Protein AF-A0A842UG48-F1 (afdb_monomer_lite)

pLDDT: mean 73.62, std 12.61, range [44.59, 91.69]

Radius of gyration: 14.49 Å; chains: 1; bounding box: 36×24×39 Å

Foldseek 3Di:
DKKWKAQLQPRHTDGIRDQKDKLPWAFAQGKGLRKIKMAAADDPDDWQFKWKWKAWDFQWFFKWKAKDKDLDRDNCCNPDPPPVVPGPTDGGDDHGGDIDIDGCVPVHNIMMIIMMHRYNPTDTPDRITMIMIGIDID

Secondary structure (DSSP, 8-state):
-EEEEE-TTT--EEESS-SEEEEEEEETTSB-SS-EEEEEE-SS-----EEEEEEESS---S-EEEEEEESS--SGGGTT--GGGS--------TTT--EEE--TT-TT-EEEEEEE--TT--SS-SEEEEEEEEEE-

Structure (mmCIF, N/CA/C/O backbone):
data_AF-A0A842UG48-F1
#
_entry.id   AF-A0A842UG48-F1
#
loop_
_atom_site.group_PDB
_atom_site.id
_atom_site.type_symbol
_atom_site.label_atom_id
_atom_site.label_alt_id
_atom_site.label_comp_id
_atom_site.label_asym_id
_atom_site.label_entity_id
_atom_site.label_seq_id
_atom_site.pdbx_PDB_ins_code
_atom_site.Cartn_x
_atom_site.Cartn_y
_atom_site.Cartn_z
_atom_site.occupancy
_atom_site.B_iso_or_equiv
_atom_site.auth_seq_id
_atom_site.auth_comp_id
_atom_site.auth_asym_id
_atom_site.auth_atom_id
_atom_site.pdbx_PDB_model_num
ATOM 1 N N . MET A 1 1 ? -2.767 -1.630 17.656 1.00 81.94 1 MET A N 1
ATOM 2 C CA . MET A 1 1 ? -3.524 -1.379 16.410 1.00 81.94 1 MET A CA 1
ATOM 3 C C . MET A 1 1 ? -3.467 -2.648 15.597 1.00 81.94 1 MET A C 1
ATOM 5 O O . MET A 1 1 ? -2.469 -3.347 15.687 1.00 81.94 1 MET A O 1
ATOM 9 N N . LYS A 1 2 ? -4.505 -2.936 14.811 1.00 87.81 2 LYS A N 1
ATOM 10 C CA . LYS A 1 2 ? -4.472 -4.012 13.816 1.00 87.81 2 LYS A CA 1
ATOM 11 C C . LYS A 1 2 ? -4.622 -3.442 12.425 1.00 87.81 2 LYS A C 1
ATOM 13 O O . LYS A 1 2 ? -5.417 -2.528 12.215 1.00 87.81 2 LYS A O 1
ATOM 18 N N . ILE A 1 3 ? -3.887 -3.999 11.475 1.00 89.00 3 ILE A N 1
ATOM 19 C CA . ILE A 1 3 ? -3.974 -3.604 10.071 1.00 89.00 3 ILE A CA 1
ATOM 20 C C . ILE A 1 3 ? -4.487 -4.804 9.287 1.00 89.00 3 ILE A C 1
ATOM 22 O O . ILE A 1 3 ? -3.848 -5.850 9.249 1.00 89.00 3 ILE A O 1
ATOM 26 N N . GLY A 1 4 ? -5.658 -4.670 8.668 1.00 91.69 4 GLY A N 1
ATOM 27 C CA . GLY A 1 4 ? -6.165 -5.683 7.742 1.00 91.69 4 GLY A CA 1
ATOM 28 C C . GLY A 1 4 ? -5.712 -5.392 6.315 1.00 91.69 4 GLY A C 1
ATOM 29 O O . GLY A 1 4 ? -5.679 -4.229 5.919 1.00 91.69 4 GLY A O 1
ATOM 30 N N . ALA A 1 5 ? -5.426 -6.433 5.532 1.00 90.12 5 ALA A N 1
ATOM 31 C CA . ALA A 1 5 ? -5.275 -6.325 4.081 1.00 90.12 5 ALA A CA 1
ATOM 32 C C . ALA A 1 5 ? -6.559 -6.747 3.374 1.00 90.12 5 ALA A C 1
ATOM 34 O O . ALA A 1 5 ? -7.190 -7.746 3.730 1.00 90.12 5 ALA A O 1
ATOM 35 N N . TYR A 1 6 ? -6.904 -6.009 2.329 1.00 89.50 6 TYR A N 1
ATOM 36 C CA . TYR A 1 6 ? -8.129 -6.159 1.568 1.00 89.50 6 TYR A CA 1
ATOM 37 C C . TYR A 1 6 ? -7.812 -6.213 0.082 1.00 89.50 6 TYR A C 1
ATOM 39 O O . TYR A 1 6 ? -6.861 -5.608 -0.411 1.00 89.50 6 TYR A O 1
ATOM 47 N N . SER A 1 7 ? -8.644 -6.948 -0.640 1.00 85.56 7 SER A N 1
ATOM 48 C CA . SER A 1 7 ? -8.637 -6.947 -2.089 1.00 85.56 7 SER A CA 1
ATOM 49 C C . SER A 1 7 ? -9.050 -5.558 -2.578 1.00 85.56 7 SER A C 1
ATOM 51 O O . SER A 1 7 ? -10.173 -5.132 -2.317 1.00 85.56 7 SER A O 1
ATOM 53 N N . PRO A 1 8 ? -8.201 -4.854 -3.327 1.00 80.94 8 PRO A N 1
ATOM 54 C CA . PRO A 1 8 ? -8.511 -3.521 -3.843 1.00 80.94 8 PRO A CA 1
ATOM 55 C C . PRO A 1 8 ? -9.524 -3.555 -4.996 1.00 80.94 8 PRO A C 1
ATOM 57 O O . PRO A 1 8 ? -9.997 -2.506 -5.410 1.00 80.94 8 PRO A O 1
ATOM 60 N N . VAL A 1 9 ? -9.871 -4.744 -5.506 1.00 81.00 9 VAL A N 1
ATOM 61 C CA . VAL A 1 9 ? -10.872 -4.927 -6.569 1.00 81.00 9 VAL A CA 1
ATOM 62 C C . VAL A 1 9 ? -12.282 -5.056 -5.993 1.00 81.00 9 VAL A C 1
ATOM 64 O O . VAL A 1 9 ? -13.240 -4.555 -6.567 1.00 81.00 9 VAL A O 1
ATOM 67 N N . ASN A 1 10 ? -12.437 -5.768 -4.875 1.00 84.81 10 ASN A N 1
ATOM 68 C CA . ASN A 1 10 ? -13.761 -6.148 -4.363 1.00 84.81 10 ASN A CA 1
ATOM 69 C C . ASN A 1 10 ? -13.939 -5.983 -2.848 1.00 84.81 10 ASN A C 1
ATOM 71 O O . ASN A 1 10 ? -15.001 -6.307 -2.331 1.00 84.81 10 ASN A O 1
ATOM 75 N N . GLY A 1 11 ? -12.923 -5.509 -2.130 1.00 87.00 11 GLY A N 1
ATOM 76 C CA . GLY A 1 11 ? -13.005 -5.197 -0.705 1.00 87.00 11 GLY A CA 1
ATOM 77 C C . GLY A 1 11 ? -13.011 -6.420 0.204 1.00 87.00 11 GLY A C 1
ATOM 78 O O . GLY A 1 11 ? -13.168 -6.281 1.413 1.00 87.00 11 GLY A O 1
ATOM 79 N N . ASN A 1 12 ? -12.824 -7.629 -0.332 1.00 90.12 12 ASN A N 1
ATOM 80 C CA . ASN A 1 12 ? -12.752 -8.830 0.492 1.00 90.12 12 ASN A CA 1
ATOM 81 C C . ASN A 1 12 ? -11.494 -8.804 1.365 1.00 90.12 12 ASN A C 1
ATOM 83 O O . ASN A 1 12 ? -10.397 -8.562 0.859 1.00 90.12 12 ASN A O 1
ATOM 87 N N . LYS A 1 13 ? -11.637 -9.108 2.661 1.00 90.62 13 LYS A N 1
ATOM 88 C CA . LYS A 1 13 ? -10.488 -9.248 3.566 1.00 90.62 13 LYS A CA 1
ATOM 89 C C . LYS A 1 13 ? -9.616 -10.421 3.112 1.00 90.62 13 LYS A C 1
ATOM 91 O O . LYS A 1 13 ? -10.111 -11.533 2.945 1.00 90.62 13 LYS A O 1
ATOM 96 N N . LEU A 1 14 ? -8.328 -10.159 2.922 1.00 89.25 14 LEU A N 1
ATOM 97 C CA . LEU 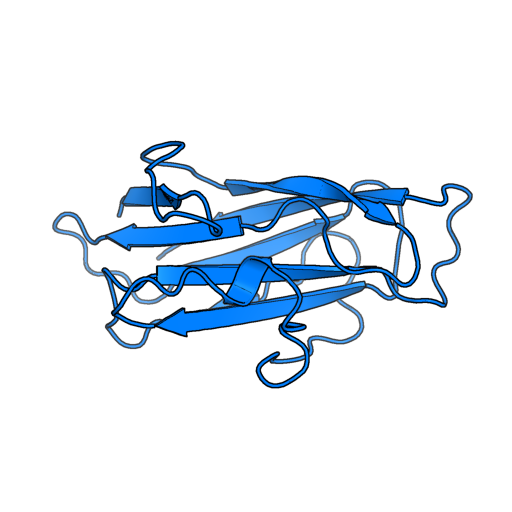A 1 14 ? -7.324 -11.135 2.499 1.00 89.25 14 LEU A CA 1
ATOM 98 C C . LEU A 1 14 ? -6.501 -11.639 3.682 1.00 89.25 14 LEU A C 1
ATOM 100 O O . LEU A 1 14 ? -6.221 -12.830 3.779 1.00 89.25 14 LEU A O 1
ATOM 104 N N . ALA A 1 15 ? -6.130 -10.732 4.583 1.00 90.69 15 ALA A N 1
ATOM 105 C CA . ALA A 1 15 ? -5.375 -11.043 5.786 1.00 90.69 15 ALA A CA 1
ATOM 106 C C . ALA A 1 15 ? -5.754 -10.079 6.911 1.00 90.69 15 ALA A C 1
ATOM 108 O O . ALA A 1 15 ? -6.287 -8.993 6.669 1.00 90.69 15 ALA A O 1
ATOM 109 N N . ASP A 1 16 ? -5.489 -10.502 8.139 1.00 90.50 16 ASP A N 1
ATOM 110 C CA . ASP A 1 16 ? -5.721 -9.723 9.348 1.00 90.50 16 ASP A CA 1
ATOM 111 C C . ASP A 1 16 ? -4.408 -9.555 10.105 1.00 90.50 16 ASP A C 1
ATOM 113 O O . ASP A 1 16 ? -3.532 -10.414 9.991 1.00 90.50 16 ASP A O 1
ATOM 117 N N . ASP A 1 17 ? -4.309 -8.469 10.864 1.00 88.56 17 ASP A N 1
ATOM 118 C CA . ASP A 1 17 ? -3.162 -8.138 11.716 1.00 88.56 17 ASP A CA 1
ATOM 119 C C . ASP A 1 17 ? -1.795 -8.244 11.009 1.00 88.56 17 ASP A C 1
ATOM 121 O O . ASP A 1 17 ? -0.857 -8.901 11.465 1.00 88.56 17 ASP A O 1
ATOM 125 N N . ILE A 1 18 ? -1.698 -7.633 9.825 1.00 88.94 18 ILE A N 1
ATOM 126 C CA . ILE A 1 18 ? -0.473 -7.638 9.028 1.00 88.94 18 ILE A CA 1
ATOM 127 C C . ILE A 1 18 ? 0.506 -6.556 9.499 1.00 88.94 18 ILE A C 1
ATOM 129 O O . ILE A 1 18 ? 0.121 -5.431 9.798 1.00 88.94 18 ILE A O 1
ATOM 133 N N . THR A 1 19 ? 1.799 -6.877 9.484 1.00 86.06 19 THR A N 1
ATOM 134 C CA . THR A 1 19 ? 2.902 -5.943 9.800 1.00 86.06 19 THR A CA 1
ATOM 135 C C . THR A 1 19 ? 3.585 -5.379 8.552 1.00 86.06 19 THR A C 1
ATOM 137 O O . THR A 1 19 ? 4.529 -4.593 8.630 1.00 86.06 19 THR A O 1
ATOM 140 N N . GLY A 1 20 ? 3.116 -5.794 7.378 1.00 85.69 20 GLY A N 1
ATOM 141 C CA . GLY A 1 20 ? 3.616 -5.335 6.100 1.00 85.69 20 GLY A CA 1
ATOM 142 C C . GLY A 1 20 ? 2.906 -6.005 4.934 1.00 85.69 20 GLY A C 1
ATOM 143 O O . GLY A 1 20 ? 2.133 -6.950 5.104 1.00 85.69 20 GLY A O 1
ATOM 144 N N . VAL A 1 21 ? 3.185 -5.524 3.729 1.00 82.56 21 VAL A N 1
ATOM 145 C CA . VAL A 1 21 ? 2.553 -6.013 2.500 1.00 82.56 21 VAL A CA 1
ATOM 146 C C . VAL A 1 21 ? 3.535 -6.012 1.337 1.00 82.56 21 VAL A C 1
ATOM 148 O O . VAL A 1 21 ? 4.404 -5.149 1.236 1.00 82.56 21 VAL A O 1
ATOM 151 N N . ASN A 1 22 ? 3.425 -7.030 0.484 1.00 79.44 22 ASN A N 1
ATOM 152 C CA . ASN A 1 22 ? 4.319 -7.266 -0.641 1.00 79.44 22 ASN A CA 1
ATOM 153 C C . ASN A 1 22 ? 3.594 -6.980 -1.965 1.00 79.44 22 ASN A C 1
ATOM 155 O O . ASN A 1 22 ? 2.530 -7.543 -2.213 1.00 79.44 22 ASN A O 1
ATOM 159 N N . PHE A 1 23 ? 4.200 -6.153 -2.817 1.00 72.94 23 PHE A N 1
ATOM 160 C CA . PHE A 1 23 ? 3.662 -5.742 -4.125 1.00 72.94 23 PHE A CA 1
ATOM 161 C C . PHE A 1 23 ? 4.084 -6.677 -5.258 1.00 72.94 23 PHE A C 1
ATOM 163 O O . PHE A 1 23 ? 3.775 -6.459 -6.427 1.00 72.94 23 PHE A O 1
ATOM 170 N N . GLY A 1 24 ? 4.788 -7.757 -4.923 1.00 75.19 24 GLY A N 1
ATOM 171 C CA . GLY A 1 24 ? 5.354 -8.655 -5.910 1.00 75.19 24 GLY A CA 1
ATOM 172 C C . GLY A 1 24 ? 6.453 -7.956 -6.698 1.00 75.19 24 GLY A C 1
ATOM 173 O O . GLY A 1 24 ? 7.039 -6.973 -6.247 1.00 75.19 24 GLY A O 1
ATOM 174 N N . ASN A 1 25 ? 6.780 -8.518 -7.857 1.00 80.62 25 ASN A N 1
ATOM 175 C CA . ASN A 1 25 ? 7.792 -7.947 -8.732 1.00 80.62 25 ASN A CA 1
ATOM 176 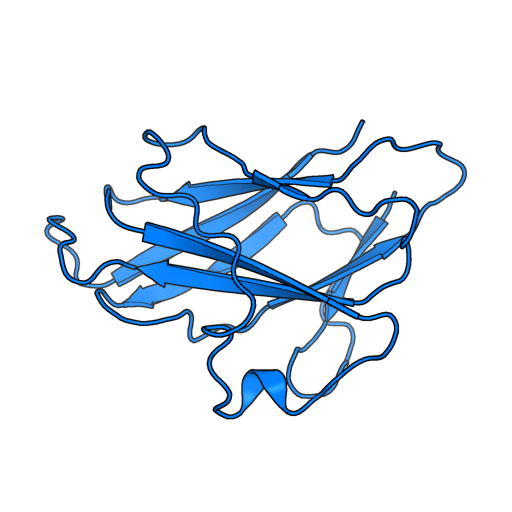C C . ASN A 1 25 ? 7.169 -6.839 -9.583 1.00 80.62 25 ASN A C 1
ATOM 178 O O . ASN A 1 25 ? 6.330 -7.112 -10.441 1.00 80.62 25 ASN A O 1
ATOM 182 N N . VAL A 1 26 ? 7.608 -5.606 -9.371 1.00 80.06 26 VAL A N 1
ATOM 183 C CA . VAL A 1 26 ? 7.162 -4.439 -10.131 1.00 80.06 26 VAL A CA 1
ATOM 184 C C . VAL A 1 26 ? 8.164 -4.171 -11.241 1.00 80.06 26 VAL A C 1
ATOM 186 O O . VAL A 1 26 ? 9.375 -4.197 -11.021 1.00 80.06 26 VAL A O 1
ATOM 189 N N . GLN A 1 27 ? 7.654 -4.003 -12.458 1.00 83.12 27 GLN A N 1
ATOM 190 C CA . GLN A 1 27 ? 8.473 -3.824 -13.653 1.00 83.12 27 GLN A CA 1
ATOM 191 C C . GLN A 1 27 ? 8.966 -2.384 -13.759 1.00 83.12 27 GLN A C 1
ATOM 193 O O . GLN A 1 27 ? 8.233 -1.450 -13.449 1.00 83.12 27 GLN A O 1
ATOM 198 N N . GLN A 1 28 ? 10.185 -2.210 -14.262 1.00 82.88 28 GLN A N 1
ATOM 199 C CA . GLN A 1 28 ? 10.749 -0.894 -14.551 1.00 82.88 28 GLN A CA 1
ATOM 200 C C . GLN A 1 28 ? 9.797 -0.041 -15.409 1.00 82.88 28 GLN A C 1
ATOM 202 O O . GLN A 1 28 ? 9.280 -0.499 -16.432 1.00 82.88 28 GLN A O 1
ATOM 207 N N . GLY A 1 29 ? 9.574 1.208 -14.997 1.00 78.44 29 GLY A N 1
ATOM 208 C CA . GLY A 1 29 ? 8.667 2.146 -15.661 1.00 78.44 29 GLY A CA 1
ATOM 209 C C . GLY A 1 29 ? 7.181 1.796 -15.537 1.00 78.44 29 GLY A C 1
ATOM 210 O O . GLY A 1 29 ? 6.380 2.299 -16.330 1.00 78.44 29 GLY A O 1
ATOM 211 N N . LYS A 1 30 ? 6.801 0.909 -14.609 1.00 80.44 30 LYS A N 1
ATOM 212 C CA . LYS A 1 30 ? 5.418 0.469 -14.384 1.00 80.44 30 LYS A CA 1
ATOM 213 C C . LYS A 1 30 ? 5.033 0.587 -12.912 1.00 80.44 30 LYS A C 1
ATOM 215 O O . LYS A 1 30 ? 5.880 0.517 -12.023 1.00 80.44 30 LYS A O 1
ATOM 220 N N . HIS A 1 31 ? 3.729 0.717 -12.696 1.00 79.12 31 HIS A N 1
ATOM 221 C CA . HIS A 1 31 ? 3.088 0.571 -11.393 1.00 79.12 31 HIS A CA 1
ATOM 222 C C . HIS A 1 31 ? 3.037 -0.892 -10.958 1.00 79.12 31 HIS A C 1
ATOM 224 O O . HIS A 1 31 ? 3.203 -1.810 -11.777 1.00 79.12 31 HIS A O 1
ATOM 230 N N . SER A 1 32 ? 2.765 -1.110 -9.673 1.00 77.62 32 SER A N 1
ATOM 231 C CA . SER A 1 32 ? 2.519 -2.448 -9.163 1.00 77.62 32 SER A CA 1
ATOM 232 C C . SER A 1 32 ? 1.335 -3.098 -9.873 1.00 77.62 32 SER A C 1
ATOM 234 O O . SER A 1 32 ? 0.301 -2.487 -10.127 1.00 77.62 32 SER A O 1
ATOM 236 N N . THR A 1 33 ? 1.481 -4.389 -10.163 1.00 70.88 33 THR A N 1
ATOM 237 C CA . THR A 1 33 ? 0.385 -5.228 -10.675 1.00 70.88 33 THR A CA 1
ATOM 238 C C . THR A 1 33 ? -0.328 -5.992 -9.563 1.00 70.88 33 THR A C 1
ATOM 240 O O . THR A 1 33 ? -1.363 -6.609 -9.812 1.00 70.88 33 THR A O 1
ATOM 243 N N . LEU A 1 34 ? 0.206 -5.942 -8.338 1.00 68.19 34 LEU A N 1
ATOM 244 C CA . LEU A 1 34 ? -0.475 -6.376 -7.127 1.00 68.19 34 LEU A CA 1
ATOM 245 C C . LEU A 1 34 ? -0.983 -5.124 -6.420 1.00 68.19 34 LEU A C 1
ATOM 247 O O . LEU A 1 34 ? -0.224 -4.489 -5.682 1.00 68.19 34 LEU A O 1
ATOM 251 N N . PRO A 1 35 ? -2.228 -4.715 -6.688 1.00 62.19 35 PRO A N 1
ATOM 252 C CA . PRO A 1 35 ? -2.804 -3.593 -5.982 1.00 62.19 35 PRO A CA 1
ATOM 253 C C . PRO A 1 35 ? -2.983 -3.983 -4.506 1.00 62.19 35 PRO A C 1
ATOM 255 O O . PRO A 1 35 ? -3.282 -5.136 -4.174 1.00 62.19 35 PRO A O 1
ATOM 258 N N . VAL A 1 36 ? -2.799 -3.014 -3.613 1.00 78.69 36 VAL A N 1
ATOM 259 C CA . VAL A 1 36 ? -2.828 -3.231 -2.167 1.00 78.69 36 VAL A CA 1
ATOM 260 C C . VAL A 1 36 ? -3.805 -2.260 -1.534 1.00 78.69 36 VAL A C 1
ATOM 262 O O . VAL A 1 36 ? -3.713 -1.053 -1.738 1.00 78.69 36 VAL A O 1
ATOM 265 N N . CYS A 1 37 ? -4.728 -2.794 -0.739 1.00 87.38 37 CYS A N 1
ATOM 266 C CA . CYS A 1 37 ? -5.595 -2.009 0.121 1.00 87.38 37 CYS A CA 1
ATOM 267 C C . CYS A 1 37 ? -5.402 -2.477 1.563 1.00 87.38 37 CYS A C 1
ATOM 269 O O . CYS A 1 37 ? -5.430 -3.680 1.837 1.00 87.38 37 CYS A O 1
ATOM 271 N N . ILE A 1 38 ? -5.190 -1.538 2.479 1.00 90.38 38 ILE A N 1
ATOM 272 C CA . ILE A 1 38 ? -5.089 -1.806 3.911 1.00 90.38 38 ILE A CA 1
ATOM 273 C C . ILE A 1 38 ? -6.128 -1.005 4.686 1.00 90.38 38 ILE A C 1
ATOM 275 O O . ILE A 1 38 ? -6.638 0.002 4.203 1.00 90.38 38 ILE A O 1
ATOM 279 N N . ARG A 1 39 ? -6.436 -1.450 5.902 1.00 91.50 39 ARG A N 1
ATOM 280 C CA . ARG A 1 39 ? -7.326 -0.738 6.820 1.00 91.50 39 ARG A CA 1
ATOM 281 C C . ARG A 1 39 ? -6.783 -0.837 8.248 1.00 91.50 39 ARG A C 1
ATOM 283 O O . ARG A 1 39 ? -6.940 -1.899 8.863 1.00 91.50 39 ARG A O 1
ATOM 290 N N . PRO A 1 40 ? -6.115 0.206 8.766 1.00 89.25 40 PRO A N 1
ATOM 291 C CA . PRO A 1 40 ? -5.680 0.260 10.156 1.00 89.25 40 PRO A CA 1
ATOM 292 C C . PRO A 1 40 ? -6.873 0.523 11.079 1.00 89.25 40 PRO A C 1
ATOM 294 O O . PRO A 1 40 ? -7.708 1.379 10.800 1.00 89.25 40 PRO A O 1
ATOM 297 N N . VAL A 1 41 ? -6.952 -0.199 12.193 1.00 87.25 41 VAL A N 1
ATOM 298 C CA . VAL A 1 41 ? -7.999 -0.069 13.212 1.00 87.25 41 VAL A CA 1
ATOM 299 C C . VAL A 1 41 ? -7.345 0.001 14.590 1.00 87.25 41 VAL A C 1
ATOM 301 O O . VAL A 1 41 ? -6.495 -0.825 14.940 1.00 87.25 41 VAL A O 1
ATOM 304 N N . LEU A 1 42 ? -7.732 0.998 15.387 1.00 85.19 42 LEU A N 1
ATOM 305 C CA . LEU A 1 42 ? -7.274 1.111 16.769 1.00 85.19 42 LEU A CA 1
ATOM 306 C C . LEU A 1 42 ? -7.914 0.036 17.647 1.00 85.19 42 LEU A C 1
ATOM 308 O O . LEU A 1 42 ? -9.114 -0.217 17.570 1.00 85.19 42 LEU A O 1
ATOM 312 N N . GLU A 1 43 ? -7.116 -0.532 18.547 1.00 81.56 43 GLU A N 1
ATOM 313 C CA . GLU A 1 43 ? -7.584 -1.461 19.576 1.00 81.56 43 GLU A CA 1
ATOM 314 C C . GLU A 1 43 ? -7.132 -0.974 20.955 1.00 81.56 43 GLU A C 1
ATOM 316 O O . GLU A 1 43 ? -6.164 -1.468 21.516 1.00 81.56 43 GLU A O 1
ATOM 321 N N . GLY A 1 44 ? -7.818 0.039 21.491 1.00 73.62 44 GLY A N 1
ATOM 322 C CA . GLY A 1 44 ? -7.581 0.529 22.858 1.00 73.62 44 GLY A CA 1
ATOM 323 C C . GLY A 1 44 ? -6.258 1.275 23.080 1.00 73.62 44 GLY A C 1
ATOM 324 O O . GLY A 1 44 ? -5.952 1.630 24.215 1.00 73.62 44 GLY A O 1
ATOM 325 N N . GLU A 1 45 ? -5.500 1.540 22.018 1.00 73.06 45 GLU A N 1
ATOM 326 C CA . GLU A 1 45 ? -4.227 2.262 22.041 1.00 73.06 45 GLU A CA 1
ATOM 327 C C . GLU A 1 45 ? -4.391 3.658 21.426 1.00 73.06 45 GLU A C 1
ATOM 329 O O . GLU A 1 45 ? -5.119 3.831 20.445 1.00 73.06 45 GLU A O 1
ATOM 334 N N . SER A 1 46 ? -3.694 4.649 21.987 1.00 69.06 46 SER A N 1
ATOM 335 C CA . SER A 1 46 ? -3.525 5.961 21.358 1.00 69.06 46 SER A CA 1
ATOM 336 C C . SER A 1 46 ? -2.310 5.898 20.451 1.00 69.06 46 SER A C 1
ATOM 338 O O . SER A 1 46 ? -1.201 5.755 20.953 1.00 69.06 46 SER A O 1
ATOM 340 N N . ILE A 1 47 ? -2.528 6.015 19.144 1.00 68.75 47 ILE A N 1
ATOM 341 C CA . ILE A 1 47 ? -1.460 6.022 18.143 1.00 68.75 47 ILE A CA 1
ATOM 342 C C . ILE A 1 47 ? -1.419 7.390 17.467 1.00 68.75 47 ILE A C 1
ATOM 344 O O . ILE A 1 47 ? -2.456 8.015 17.224 1.00 68.75 47 ILE A O 1
ATOM 348 N N . THR A 1 48 ? -0.211 7.864 17.199 1.00 64.19 48 THR A N 1
ATOM 349 C CA . THR A 1 48 ? 0.101 9.190 16.657 1.00 64.19 48 THR A CA 1
ATOM 350 C C . THR A 1 48 ? 0.291 9.196 15.137 1.00 64.19 48 THR A C 1
ATOM 352 O O . THR A 1 48 ? 0.176 10.255 14.522 1.00 64.19 48 THR A O 1
ATOM 355 N N . GLY A 1 49 ? 0.496 8.030 14.515 1.00 68.50 49 GLY A N 1
ATOM 356 C CA . GLY A 1 49 ? 0.560 7.872 13.061 1.00 68.50 49 GLY A CA 1
ATOM 357 C C . GLY A 1 49 ? 0.917 6.453 12.609 1.00 68.50 49 GLY A C 1
ATOM 358 O O . GLY A 1 49 ? 1.223 5.589 13.431 1.00 68.50 49 GLY A O 1
ATOM 359 N N . LEU A 1 50 ? 0.865 6.225 11.292 1.00 76.31 50 LEU A N 1
ATOM 360 C CA . LEU A 1 50 ? 1.330 5.002 10.634 1.00 76.31 50 LEU A CA 1
ATOM 361 C C . LEU A 1 50 ? 2.520 5.352 9.735 1.00 76.31 50 LEU A C 1
ATOM 3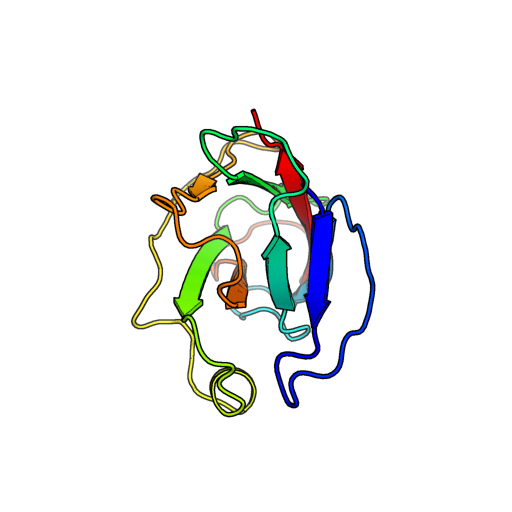63 O O . LEU A 1 50 ? 2.380 6.112 8.781 1.00 76.31 50 LEU A O 1
ATOM 367 N N . GLU A 1 51 ? 3.687 4.793 10.010 1.00 76.69 51 GLU A N 1
ATOM 368 C CA . GLU A 1 51 ? 4.879 4.937 9.179 1.00 76.69 51 GLU A CA 1
ATOM 369 C C . GLU A 1 51 ? 5.001 3.757 8.220 1.00 76.69 51 GLU A C 1
ATOM 371 O O . GLU A 1 51 ? 4.894 2.594 8.615 1.00 76.69 51 GLU A O 1
ATOM 376 N N . LEU A 1 52 ? 5.181 4.068 6.933 1.00 75.38 52 LEU A N 1
ATOM 377 C CA . LEU A 1 52 ? 5.249 3.087 5.858 1.00 75.38 52 LEU A CA 1
ATOM 378 C C . LEU A 1 52 ? 6.633 3.114 5.219 1.00 75.38 52 LEU A C 1
ATOM 380 O O . LEU A 1 52 ? 6.987 4.054 4.507 1.00 75.38 52 LEU A O 1
ATOM 384 N N . TYR A 1 53 ? 7.412 2.058 5.433 1.00 73.38 53 TYR A N 1
ATOM 385 C CA . TYR A 1 53 ? 8.756 1.942 4.870 1.00 73.38 53 TYR A CA 1
ATOM 386 C C . TYR A 1 53 ? 8.746 1.144 3.578 1.00 73.38 53 TYR A C 1
ATOM 388 O O . TYR A 1 53 ? 8.432 -0.044 3.605 1.00 73.38 53 TYR A O 1
ATOM 396 N N . LEU A 1 54 ? 9.131 1.771 2.461 1.00 72.31 54 LEU A N 1
ATOM 397 C CA . LEU A 1 54 ? 9.375 1.060 1.208 1.00 72.31 54 LEU A CA 1
ATOM 398 C C . LEU A 1 54 ? 10.725 0.345 1.281 1.00 72.31 54 LEU A C 1
ATOM 400 O O . LEU A 1 54 ? 11.782 0.964 1.167 1.00 72.31 54 LEU A O 1
ATOM 404 N N . GLN A 1 55 ? 10.701 -0.975 1.415 1.00 72.31 55 GLN A N 1
ATOM 405 C CA . GLN A 1 55 ? 11.889 -1.790 1.226 1.00 72.31 55 GLN A CA 1
ATOM 406 C C . GLN A 1 55 ? 12.006 -2.212 -0.238 1.00 72.31 55 GLN A C 1
ATOM 408 O O . GLN A 1 55 ? 11.105 -2.838 -0.799 1.00 72.31 55 GLN A O 1
ATOM 413 N N . ASN A 1 56 ? 13.158 -1.904 -0.824 1.00 70.00 56 ASN A N 1
ATOM 414 C CA . ASN A 1 56 ? 13.550 -2.270 -2.175 1.00 70.00 56 ASN A CA 1
ATOM 415 C C . ASN A 1 56 ? 14.674 -3.320 -2.108 1.00 70.00 56 ASN A C 1
ATOM 417 O O . ASN A 1 56 ? 15.777 -3.030 -1.650 1.00 70.00 56 ASN A O 1
ATOM 421 N N . ASN A 1 57 ? 14.390 -4.547 -2.553 1.00 68.88 57 ASN A N 1
ATOM 422 C CA . ASN A 1 57 ? 15.270 -5.708 -2.356 1.00 68.88 57 ASN A CA 1
ATOM 423 C C . ASN A 1 57 ? 16.244 -5.991 -3.522 1.00 68.88 57 ASN A C 1
ATOM 425 O O . ASN A 1 57 ? 16.663 -7.132 -3.709 1.00 68.88 57 ASN A O 1
ATOM 429 N N . GLY A 1 58 ? 16.605 -4.993 -4.332 1.00 64.69 58 GLY A N 1
ATOM 430 C CA . GLY A 1 58 ? 17.375 -5.234 -5.568 1.00 64.69 58 GLY A CA 1
ATOM 431 C C . GLY A 1 58 ? 17.942 -3.999 -6.282 1.00 64.69 58 GLY A C 1
ATOM 432 O O . GLY A 1 58 ? 18.247 -4.074 -7.469 1.00 64.69 58 GLY A O 1
ATOM 433 N N . GLY A 1 59 ? 18.118 -2.878 -5.578 1.00 65.25 59 GLY A N 1
ATOM 434 C CA . GLY A 1 59 ? 19.015 -1.806 -6.027 1.00 65.25 59 GLY A CA 1
ATOM 435 C C . GLY A 1 59 ? 18.429 -0.761 -6.980 1.00 65.25 59 GLY A C 1
ATOM 436 O O . GLY A 1 59 ? 19.196 -0.012 -7.577 1.00 65.25 59 GLY A O 1
ATOM 437 N N . PHE A 1 60 ? 17.105 -0.698 -7.128 1.00 70.06 60 PHE A N 1
ATOM 438 C CA . PHE A 1 60 ? 16.441 0.406 -7.833 1.00 70.06 60 PHE A CA 1
ATOM 439 C C . PHE A 1 60 ? 16.558 1.709 -7.004 1.00 70.06 60 PHE A C 1
ATOM 441 O O . PHE A 1 60 ? 16.407 1.672 -5.786 1.00 70.06 60 PHE A O 1
ATOM 448 N N . ASN A 1 61 ? 16.869 2.839 -7.638 1.00 68.44 61 ASN A N 1
ATOM 449 C CA . ASN A 1 61 ? 17.119 4.138 -7.001 1.00 68.44 61 ASN A CA 1
ATOM 450 C C . ASN A 1 61 ? 16.092 5.217 -7.391 1.00 68.44 61 ASN A C 1
ATOM 452 O O . ASN A 1 61 ? 16.101 6.284 -6.792 1.00 68.44 61 ASN A O 1
ATOM 456 N N . TYR A 1 62 ? 15.211 4.956 -8.362 1.00 70.69 62 TYR A N 1
ATOM 457 C CA . TYR A 1 62 ? 14.271 5.934 -8.926 1.00 70.69 62 TYR A CA 1
ATOM 458 C C . TYR A 1 62 ? 12.812 5.504 -8.757 1.00 70.69 62 TYR A C 1
ATOM 460 O O . TYR A 1 62 ? 11.998 5.657 -9.662 1.00 70.69 62 TYR A O 1
ATOM 468 N N . SER A 1 63 ? 12.480 4.906 -7.618 1.00 72.69 63 SER A N 1
ATOM 469 C CA . SER A 1 63 ? 11.136 4.389 -7.368 1.00 72.69 63 SER A CA 1
ATOM 470 C C . SER A 1 63 ? 10.291 5.412 -6.621 1.00 72.69 63 SER A C 1
ATOM 472 O O . SER A 1 63 ? 10.755 6.013 -5.655 1.00 72.69 63 SER A O 1
ATOM 474 N N . GLU A 1 64 ? 9.043 5.562 -7.042 1.00 72.44 64 GLU A N 1
ATOM 475 C CA . GLU A 1 64 ? 8.051 6.420 -6.405 1.00 72.44 64 GLU A CA 1
ATOM 476 C C . GLU A 1 64 ? 7.021 5.562 -5.674 1.00 72.44 64 GLU A C 1
ATOM 478 O O . GLU A 1 64 ? 6.700 4.447 -6.084 1.00 72.44 64 GLU A O 1
ATOM 483 N N . TYR A 1 65 ? 6.488 6.087 -4.581 1.00 75.00 65 TYR A N 1
ATOM 484 C CA . TYR A 1 65 ? 5.415 5.472 -3.815 1.00 75.00 65 TYR A CA 1
ATOM 485 C C . TYR A 1 65 ? 4.376 6.532 -3.475 1.00 75.00 65 TYR A C 1
ATOM 487 O O . TYR A 1 65 ? 4.724 7.691 -3.252 1.00 75.00 65 TYR A O 1
ATOM 495 N N . GLY A 1 66 ? 3.122 6.117 -3.325 1.00 74.25 66 GLY A N 1
ATOM 496 C CA . GLY A 1 66 ? 2.222 6.853 -2.456 1.00 74.25 66 GLY A CA 1
ATOM 497 C C . GLY A 1 66 ? 0.940 6.103 -2.128 1.00 74.25 66 GLY A C 1
ATOM 498 O O . GLY A 1 66 ? 0.805 4.899 -2.362 1.00 74.25 66 GLY A O 1
ATOM 499 N N . TYR A 1 67 ? 0.012 6.842 -1.527 1.00 78.94 67 TYR A N 1
ATOM 500 C CA . TYR A 1 67 ? -1.198 6.292 -0.939 1.00 78.94 67 TYR A CA 1
ATOM 501 C C . TYR A 1 67 ? -2.416 7.179 -1.186 1.00 78.94 67 TYR A C 1
ATOM 503 O O . TYR A 1 67 ? -2.294 8.386 -1.382 1.00 78.94 67 TYR A O 1
ATOM 511 N N . TYR A 1 68 ? -3.595 6.569 -1.119 1.00 80.12 68 TYR A N 1
ATOM 512 C CA . TYR A 1 68 ? -4.888 7.243 -1.163 1.00 80.12 68 TYR A CA 1
ATOM 513 C C . TYR A 1 68 ? -5.763 6.746 -0.013 1.00 80.12 68 TYR A C 1
ATOM 515 O O . TYR A 1 68 ? -5.852 5.538 0.194 1.00 80.12 68 TYR A O 1
ATOM 523 N N . VAL A 1 69 ? -6.400 7.659 0.724 1.00 82.06 69 VAL A N 1
ATOM 524 C CA . VAL A 1 69 ? -7.242 7.344 1.892 1.00 82.06 69 VAL A CA 1
ATOM 525 C C . VAL A 1 69 ? -8.702 7.654 1.579 1.00 82.06 69 VAL A C 1
ATOM 527 O O . VAL A 1 69 ? -9.012 8.713 1.029 1.00 82.06 69 VAL A O 1
ATOM 530 N N . ASN A 1 70 ? -9.603 6.739 1.931 1.00 84.81 70 ASN A N 1
ATOM 531 C CA . ASN A 1 70 ? -11.042 6.968 1.873 1.00 84.81 70 ASN A CA 1
ATOM 532 C C . ASN A 1 70 ? -11.784 6.131 2.921 1.00 84.81 70 ASN A C 1
ATOM 534 O O . ASN A 1 70 ? -11.537 4.933 3.067 1.00 84.81 70 ASN A O 1
ATOM 538 N N . SER A 1 71 ? -12.764 6.729 3.589 1.00 87.44 71 SER A N 1
ATOM 539 C CA . SER A 1 71 ? -13.610 6.036 4.568 1.00 87.44 71 SER A CA 1
ATOM 540 C C . SER A 1 71 ? -14.500 4.950 3.962 1.00 87.44 71 SER A C 1
ATOM 542 O O . SER A 1 71 ? -14.891 3.999 4.643 1.00 87.44 71 SER A O 1
ATOM 544 N N . SER A 1 72 ? -14.802 5.046 2.666 1.00 88.50 72 SER A N 1
ATOM 545 C CA . SER A 1 72 ? -15.565 4.051 1.916 1.00 88.50 72 SER A CA 1
ATOM 546 C C . SER A 1 72 ? -14.666 3.244 0.989 1.00 88.50 72 SER A C 1
ATOM 548 O O . SER A 1 72 ? -13.753 3.778 0.364 1.00 88.50 72 SER A O 1
ATOM 550 N N . PHE A 1 73 ? -14.955 1.949 0.850 1.00 87.50 73 PHE A N 1
ATOM 551 C CA . PHE A 1 73 ? -14.263 1.113 -0.126 1.00 87.50 73 PHE A CA 1
ATOM 552 C C . PHE A 1 73 ? -14.656 1.510 -1.558 1.00 87.50 73 PHE A C 1
ATOM 554 O O . PHE A 1 73 ? -15.843 1.603 -1.871 1.00 87.50 73 PHE A O 1
ATOM 561 N N . ILE A 1 74 ? -13.663 1.690 -2.432 1.00 82.88 74 ILE A N 1
ATOM 562 C CA . ILE A 1 74 ? -13.826 2.011 -3.855 1.00 82.88 74 ILE A CA 1
ATOM 563 C C . ILE A 1 74 ? -13.197 0.888 -4.695 1.00 82.88 74 ILE A C 1
ATOM 565 O O . ILE A 1 74 ? -11.994 0.648 -4.615 1.00 82.88 74 ILE A O 1
ATOM 569 N N . SER A 1 75 ? -14.006 0.210 -5.515 1.00 75.19 75 SER A N 1
ATOM 570 C CA . SER A 1 75 ? -13.591 -0.939 -6.345 1.00 75.19 75 SER A CA 1
ATOM 571 C C . SER A 1 75 ? -12.802 -0.567 -7.604 1.00 75.19 75 SER A C 1
ATOM 573 O O . SER A 1 75 ? -12.013 -1.367 -8.108 1.00 75.19 75 SER A O 1
ATOM 575 N N . ASP A 1 76 ? -13.009 0.643 -8.122 1.00 66.69 76 ASP A N 1
ATOM 576 C CA . ASP A 1 76 ? -12.610 0.994 -9.494 1.00 66.69 76 ASP A CA 1
ATOM 577 C C . ASP A 1 76 ? -11.186 1.570 -9.579 1.00 66.69 76 ASP A C 1
ATOM 579 O O . ASP A 1 76 ? -10.623 1.711 -10.665 1.00 66.69 76 ASP A O 1
ATOM 583 N N . LEU A 1 77 ? -10.557 1.829 -8.427 1.00 67.38 77 LEU A N 1
ATOM 584 C CA . LEU A 1 77 ? -9.156 2.260 -8.338 1.00 67.38 77 LEU A CA 1
ATOM 585 C C . LEU A 1 77 ? -8.182 1.179 -8.840 1.00 67.38 77 LEU A C 1
ATOM 587 O O . LEU A 1 77 ? -7.080 1.491 -9.272 1.00 67.38 77 LEU A O 1
ATOM 591 N N . ALA A 1 78 ? -8.583 -0.098 -8.829 1.00 56.59 78 ALA A N 1
ATOM 592 C CA . ALA A 1 78 ? -7.728 -1.215 -9.235 1.00 56.59 78 ALA A CA 1
ATOM 593 C C . ALA A 1 78 ? -7.806 -1.571 -10.735 1.00 56.59 78 ALA A C 1
ATOM 595 O O . ALA A 1 78 ? -6.975 -2.340 -11.216 1.00 56.59 78 ALA A O 1
ATOM 596 N N . THR A 1 79 ? -8.802 -1.071 -11.482 1.00 48.75 79 THR A N 1
ATOM 597 C CA . THR A 1 79 ? -9.143 -1.570 -12.837 1.00 48.75 79 THR A CA 1
ATOM 598 C C . THR A 1 79 ? -8.652 -0.703 -14.002 1.00 48.75 79 THR A C 1
ATOM 600 O O . THR A 1 79 ? -8.952 -1.012 -15.154 1.00 48.75 79 THR A O 1
ATOM 603 N N . GLY A 1 80 ? -7.856 0.338 -13.743 1.00 49.31 80 GLY A N 1
ATOM 604 C CA . GLY A 1 80 ? -7.254 1.161 -14.803 1.00 49.31 80 GLY A CA 1
ATOM 605 C C . GLY A 1 80 ? -7.179 2.660 -14.517 1.00 49.31 80 GLY A C 1
ATOM 606 O O . GLY A 1 80 ? -6.645 3.398 -15.342 1.00 49.31 80 GLY A O 1
ATOM 607 N N . GLY A 1 81 ? -7.679 3.123 -13.372 1.00 48.56 81 GLY A N 1
ATOM 608 C CA . GLY A 1 81 ? -7.420 4.476 -12.893 1.00 48.56 81 GLY A CA 1
ATOM 609 C C . GLY A 1 81 ? -6.069 4.503 -12.201 1.00 48.56 81 GLY A C 1
ATOM 610 O O . GLY A 1 81 ? -5.955 4.045 -11.070 1.00 48.56 81 GLY A O 1
ATOM 611 N N . LEU A 1 82 ? -5.046 4.986 -12.902 1.00 49.12 82 LEU A N 1
ATOM 612 C CA . LEU A 1 82 ? -3.755 5.309 -12.310 1.00 49.12 82 LEU A CA 1
ATOM 613 C C . LEU A 1 82 ? -3.992 6.047 -10.982 1.00 49.12 82 LEU A C 1
ATOM 615 O O . LEU A 1 82 ? -4.712 7.042 -10.947 1.00 49.12 82 LEU A O 1
ATOM 619 N N . LEU A 1 83 ? -3.325 5.626 -9.910 1.00 52.34 83 LEU A N 1
ATOM 620 C CA . LEU A 1 83 ? -3.212 6.426 -8.685 1.00 52.34 83 LEU A CA 1
ATOM 621 C C . LEU A 1 83 ? -2.444 7.756 -8.929 1.00 52.34 83 LEU A C 1
ATOM 623 O O . LEU A 1 83 ? -2.235 8.525 -7.991 1.00 52.34 83 LEU A O 1
ATOM 627 N N . SER A 1 84 ? -2.065 8.050 -10.189 1.00 48.50 84 SER A N 1
ATOM 628 C CA . SER A 1 84 ? -1.238 9.174 -10.652 1.00 48.50 84 SER A CA 1
ATOM 629 C C . SER A 1 84 ? -1.708 10.549 -10.195 1.00 48.50 84 SER A C 1
ATOM 631 O O . SER A 1 84 ? -0.882 11.448 -10.087 1.00 48.50 84 SER A O 1
ATOM 633 N N . ASP A 1 85 ? -2.997 10.721 -9.901 1.00 45.22 85 ASP A N 1
ATOM 634 C CA . ASP A 1 85 ? -3.561 12.043 -9.609 1.00 45.22 85 ASP A CA 1
ATOM 635 C C . ASP A 1 85 ? -3.595 12.374 -8.103 1.00 45.22 85 ASP A C 1
ATOM 637 O O . ASP A 1 85 ? -3.960 13.489 -7.727 1.00 45.22 85 ASP A O 1
ATOM 641 N N . HIS A 1 86 ? -3.187 11.444 -7.226 1.00 44.59 86 HIS A N 1
ATOM 642 C CA . HIS A 1 86 ? -3.286 11.615 -5.767 1.00 44.59 86 HIS A CA 1
ATOM 643 C C . HIS A 1 86 ? -2.027 11.236 -4.968 1.00 44.59 86 HIS A C 1
ATOM 645 O O . HIS A 1 86 ? -2.066 11.212 -3.738 1.00 44.59 86 HIS A O 1
ATOM 651 N N . PHE A 1 87 ? -0.894 10.983 -5.625 1.00 55.38 87 PHE A N 1
ATOM 652 C CA . PHE A 1 87 ? 0.344 10.630 -4.933 1.00 55.38 87 PHE A CA 1
ATOM 653 C C . PHE A 1 87 ? 1.043 11.832 -4.284 1.00 55.38 87 PHE A C 1
ATOM 655 O O . PHE A 1 87 ? 1.272 12.864 -4.912 1.00 55.38 87 PHE A O 1
ATOM 662 N N . SER A 1 88 ? 1.491 11.652 -3.040 1.00 51.19 88 SER A N 1
ATOM 663 C CA . SER A 1 88 ? 2.611 12.428 -2.501 1.00 51.19 88 SER A CA 1
ATOM 664 C C . SER A 1 88 ? 3.909 11.781 -2.977 1.00 51.19 88 SER A C 1
ATOM 666 O O . SER A 1 88 ? 4.309 10.752 -2.442 1.00 51.19 88 SER A O 1
ATOM 668 N N . VAL A 1 89 ? 4.540 12.354 -4.003 1.00 52.75 89 VAL A N 1
ATOM 669 C CA . VAL A 1 89 ? 5.814 11.856 -4.542 1.00 52.75 89 VAL A CA 1
ATOM 670 C C . VAL A 1 89 ? 6.918 12.043 -3.502 1.00 52.75 89 VAL A C 1
ATOM 672 O O . VAL A 1 89 ? 7.188 13.166 -3.074 1.00 52.75 89 VAL A O 1
ATOM 675 N N . VAL A 1 90 ? 7.589 10.953 -3.130 1.00 54.03 90 VAL A N 1
ATOM 676 C CA . VAL A 1 90 ? 8.877 11.002 -2.427 1.00 54.03 90 VAL A CA 1
ATOM 677 C C . VAL A 1 90 ? 9.959 10.565 -3.403 1.00 54.03 90 VAL A C 1
ATOM 679 O O . VAL A 1 90 ? 10.119 9.380 -3.678 1.00 54.03 90 VAL A O 1
ATOM 682 N N . SER A 1 91 ? 10.668 11.543 -3.962 1.00 50.47 91 SER A N 1
ATOM 683 C CA . SER A 1 91 ? 11.818 11.325 -4.841 1.00 50.47 91 SER A CA 1
ATOM 684 C C . SER A 1 91 ? 13.053 10.927 -4.028 1.00 50.47 91 SER A C 1
ATOM 686 O O . SER A 1 91 ? 13.318 11.534 -2.991 1.00 50.47 91 SER A O 1
ATOM 688 N N . ASP A 1 92 ? 13.827 9.966 -4.533 1.00 50.75 92 ASP A N 1
ATOM 689 C CA . ASP A 1 92 ? 15.120 9.521 -3.991 1.00 50.75 92 ASP A CA 1
ATOM 690 C C . ASP A 1 92 ? 15.103 9.033 -2.521 1.00 50.75 92 ASP A C 1
ATOM 692 O O . ASP A 1 92 ? 15.895 9.516 -1.702 1.00 50.75 92 ASP A O 1
ATOM 696 N N . PRO A 1 93 ? 14.259 8.050 -2.137 1.00 47.09 93 PRO A N 1
ATOM 697 C CA . PRO A 1 93 ? 14.402 7.422 -0.829 1.00 47.09 93 PRO A CA 1
ATOM 698 C C . PRO A 1 93 ? 15.758 6.685 -0.775 1.00 47.09 93 PRO A C 1
ATOM 700 O O . PRO A 1 93 ? 15.993 5.772 -1.575 1.00 47.09 93 PRO A O 1
ATOM 703 N N . PRO A 1 94 ? 16.683 7.052 0.134 1.00 45.19 94 PRO A N 1
ATOM 704 C CA . PRO A 1 94 ? 17.973 6.385 0.231 1.00 45.19 94 PRO A CA 1
ATOM 705 C C . PRO A 1 94 ? 17.766 4.901 0.535 1.00 45.19 94 PRO A C 1
ATOM 707 O O . PRO A 1 94 ? 16.867 4.531 1.297 1.00 45.19 94 PRO A O 1
ATOM 710 N N . GLN A 1 95 ? 18.613 4.071 -0.082 1.00 50.75 95 GLN A N 1
ATOM 711 C CA . GLN A 1 95 ? 18.651 2.614 0.052 1.00 50.75 95 GLN A CA 1
ATOM 712 C C . GLN A 1 95 ? 18.232 2.160 1.464 1.00 50.75 95 GLN A C 1
ATOM 714 O O . GLN A 1 95 ? 18.975 2.307 2.430 1.00 50.75 95 GLN A O 1
ATOM 719 N N . ALA A 1 96 ? 17.028 1.588 1.532 1.00 48.06 96 ALA A N 1
ATOM 720 C CA . ALA A 1 96 ? 16.463 0.818 2.640 1.00 48.06 96 ALA A CA 1
ATOM 721 C C . ALA A 1 96 ? 15.891 1.528 3.890 1.00 48.06 96 ALA A C 1
ATOM 723 O O . ALA A 1 96 ? 15.460 0.801 4.782 1.00 48.06 96 ALA A O 1
ATOM 724 N N . THR A 1 97 ? 15.798 2.860 3.998 1.00 51.16 97 THR A N 1
ATOM 725 C CA . THR A 1 97 ? 15.318 3.471 5.273 1.00 51.16 97 THR A CA 1
ATOM 726 C C . THR A 1 97 ? 14.416 4.701 5.171 1.00 51.16 97 THR A C 1
ATOM 728 O O . THR A 1 97 ? 13.851 5.114 6.182 1.00 51.16 97 THR A O 1
ATOM 731 N N . GLY A 1 98 ? 14.216 5.277 3.984 1.00 53.75 98 GLY A N 1
ATOM 732 C CA . GLY A 1 98 ? 13.326 6.429 3.800 1.00 53.75 98 GLY A CA 1
ATOM 733 C C . GLY A 1 98 ? 11.857 6.021 3.710 1.00 53.75 98 GLY A C 1
ATOM 734 O O . GLY A 1 98 ? 11.30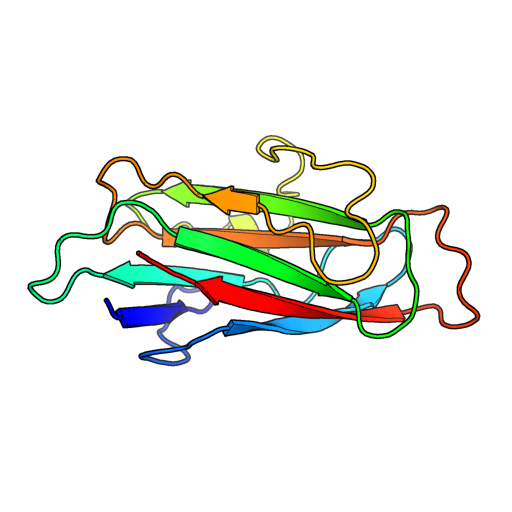6 5.971 2.614 1.00 53.75 98 GLY A O 1
ATOM 735 N N . GLY A 1 99 ? 11.233 5.672 4.835 1.00 55.69 99 GLY A N 1
ATOM 736 C CA . GLY A 1 99 ? 9.781 5.507 4.895 1.00 55.69 99 GLY A CA 1
ATOM 737 C C . GLY A 1 99 ? 9.048 6.837 4.757 1.00 55.69 99 GLY A C 1
ATOM 738 O O . GLY A 1 99 ? 9.610 7.902 5.007 1.00 55.69 99 GLY A O 1
ATOM 739 N N . VAL A 1 100 ? 7.783 6.772 4.352 1.00 62.75 100 VAL A N 1
ATOM 740 C CA . VAL A 1 100 ? 6.877 7.921 4.339 1.00 62.75 100 VAL A CA 1
ATOM 741 C C . VAL A 1 100 ? 5.916 7.760 5.502 1.00 62.75 100 VAL A C 1
ATOM 743 O O . VAL A 1 100 ? 5.189 6.768 5.589 1.00 62.75 100 VAL A O 1
ATOM 746 N N . THR A 1 101 ? 5.894 8.741 6.397 1.00 70.56 101 THR A N 1
ATOM 747 C CA . THR A 1 101 ? 4.875 8.810 7.440 1.00 70.56 101 THR A CA 1
ATOM 748 C C . THR A 1 101 ? 3.523 9.104 6.790 1.00 70.56 101 THR A C 1
ATOM 750 O O . THR A 1 101 ? 3.338 10.140 6.148 1.00 70.56 101 THR A O 1
ATOM 753 N N . VAL A 1 102 ? 2.562 8.201 6.965 1.00 72.56 102 VAL A N 1
ATOM 754 C CA . VAL A 1 102 ? 1.157 8.432 6.637 1.00 72.56 102 VAL A CA 1
ATOM 755 C C . VAL A 1 102 ? 0.477 8.991 7.875 1.00 72.56 102 VAL A C 1
ATOM 757 O O . VAL A 1 102 ? 0.205 8.288 8.851 1.00 72.56 102 VAL A O 1
ATOM 760 N N . ASN A 1 103 ? 0.207 10.293 7.839 1.00 72.25 103 ASN A N 1
ATOM 761 C CA . ASN A 1 103 ? -0.579 10.925 8.881 1.00 72.25 103 ASN A CA 1
ATOM 762 C C . ASN A 1 103 ? -2.057 10.629 8.632 1.00 72.25 103 ASN A C 1
ATOM 764 O O . ASN A 1 103 ? -2.666 11.198 7.731 1.00 72.25 103 ASN A O 1
ATOM 768 N N . LEU A 1 104 ? -2.616 9.740 9.447 1.00 73.50 104 LEU A N 1
ATOM 769 C CA . LEU A 1 104 ? -4.027 9.382 9.376 1.00 73.50 104 LEU A CA 1
ATOM 770 C C . LEU A 1 104 ? -4.929 10.400 10.075 1.00 73.50 104 LEU A C 1
ATOM 772 O O . LEU A 1 104 ? -6.129 10.252 9.987 1.00 73.50 104 LEU A O 1
ATOM 776 N N . ALA A 1 105 ? -4.401 11.394 10.798 1.00 69.81 105 ALA A N 1
ATOM 777 C CA . ALA A 1 105 ? -5.165 12.464 11.460 1.00 69.81 105 ALA A CA 1
ATOM 778 C C . ALA A 1 105 ? -6.393 12.023 12.303 1.00 69.81 105 ALA A C 1
ATOM 780 O O . ALA A 1 105 ? -7.234 12.854 12.639 1.00 69.81 105 ALA A O 1
ATOM 781 N N . GLY A 1 106 ? -6.479 10.747 12.702 1.00 68.75 106 GLY A N 1
ATOM 782 C CA . GLY A 1 106 ? -7.637 10.166 13.394 1.00 68.75 106 GLY A CA 1
ATOM 783 C C . GLY A 1 106 ? -8.562 9.296 12.529 1.00 68.75 106 GLY A C 1
ATOM 784 O O . GLY A 1 106 ? -9.452 8.659 13.089 1.00 68.75 106 GLY A O 1
ATOM 785 N N . ASP A 1 107 ? -8.315 9.185 11.223 1.00 74.38 107 ASP A N 1
ATOM 786 C CA . ASP A 1 107 ? -9.061 8.405 10.217 1.00 74.38 107 ASP A CA 1
ATOM 787 C C . ASP A 1 107 ? -8.776 6.890 10.306 1.00 74.38 107 ASP A C 1
ATOM 789 O O . ASP A 1 107 ? -8.611 6.160 9.326 1.00 74.38 107 ASP A O 1
ATOM 793 N N . TYR A 1 108 ? -8.685 6.379 11.531 1.00 81.88 108 TYR A N 1
ATOM 794 C CA . TYR A 1 108 ? -8.561 4.952 11.779 1.00 81.88 108 TYR A CA 1
ATOM 795 C C . TYR A 1 108 ? -9.873 4.254 11.422 1.00 81.88 108 TYR A C 1
ATOM 797 O O . TYR A 1 108 ? -10.945 4.610 11.908 1.00 81.88 108 TYR A O 1
ATOM 805 N N . GLY A 1 109 ? -9.786 3.213 10.602 1.00 85.56 109 GLY A N 1
ATOM 806 C CA . GLY A 1 109 ? -10.942 2.563 9.999 1.00 85.56 109 GLY A CA 1
ATOM 807 C C . GLY A 1 109 ? -11.222 3.008 8.566 1.00 85.56 109 GLY A C 1
ATOM 808 O O . GLY A 1 109 ? -12.156 2.463 7.975 1.00 85.56 109 GLY A O 1
ATOM 809 N N . ASP A 1 110 ? -10.408 3.887 7.987 1.00 88.88 110 ASP A N 1
ATOM 810 C CA . ASP A 1 110 ? -10.450 4.199 6.561 1.00 88.88 110 ASP A CA 1
ATOM 811 C C . ASP A 1 110 ? -9.637 3.194 5.739 1.00 88.88 110 ASP A C 1
ATOM 813 O O . ASP A 1 110 ? -8.682 2.571 6.216 1.00 88.88 110 ASP A O 1
ATOM 817 N N . TYR A 1 111 ? -10.045 3.011 4.487 1.00 88.62 111 TYR A N 1
ATOM 818 C CA . TYR A 1 111 ? -9.311 2.217 3.514 1.00 88.62 111 TYR A CA 1
ATOM 819 C C . TYR A 1 111 ? -8.173 3.044 2.930 1.00 88.62 111 TYR A C 1
ATOM 821 O O . TYR A 1 111 ? -8.352 4.203 2.556 1.00 88.62 111 TYR A O 1
ATOM 829 N N . ILE A 1 112 ? -7.008 2.418 2.823 1.00 87.00 112 ILE A N 1
ATOM 830 C CA . ILE A 1 112 ? -5.801 3.024 2.280 1.00 87.00 112 ILE A CA 1
ATOM 831 C C . ILE A 1 112 ? -5.338 2.175 1.105 1.00 87.00 112 ILE A C 1
ATOM 833 O O . ILE A 1 112 ? -4.959 1.015 1.281 1.00 87.00 112 ILE A O 1
ATOM 837 N N . TRP A 1 113 ? -5.364 2.743 -0.094 1.00 85.69 113 TRP A N 1
ATOM 838 C CA . TRP A 1 113 ? -4.771 2.139 -1.280 1.00 85.69 113 TRP A CA 1
ATOM 839 C C . TRP A 1 113 ? -3.316 2.551 -1.356 1.00 85.69 113 TRP A C 1
ATOM 841 O O . TRP A 1 113 ? -2.995 3.720 -1.163 1.00 85.69 113 TRP A O 1
ATOM 851 N N . LEU A 1 114 ? -2.452 1.583 -1.622 1.00 81.81 114 LEU A N 1
ATOM 852 C CA . LEU A 1 114 ? -1.010 1.754 -1.698 1.00 81.81 114 LEU A CA 1
ATOM 853 C C . LEU A 1 114 ? -0.551 1.361 -3.098 1.00 81.81 114 LEU A C 1
ATOM 855 O O . LEU A 1 114 ? -1.041 0.367 -3.643 1.00 81.81 114 LEU A O 1
ATOM 859 N N . ASP A 1 115 ? 0.413 2.090 -3.650 1.00 79.75 115 ASP A N 1
ATOM 860 C CA . ASP A 1 115 ? 1.044 1.721 -4.916 1.00 79.75 115 ASP A CA 1
ATOM 861 C C . ASP A 1 115 ? 2.473 2.241 -5.022 1.00 79.75 115 ASP A C 1
ATOM 863 O O . ASP A 1 115 ? 2.830 3.271 -4.454 1.00 79.75 115 ASP A O 1
ATOM 867 N N . VAL A 1 116 ? 3.282 1.496 -5.767 1.00 78.56 116 VAL A N 1
ATOM 868 C CA . VAL A 1 116 ? 4.678 1.795 -6.051 1.00 78.56 116 VAL A CA 1
ATOM 869 C C . VAL A 1 116 ? 4.887 1.787 -7.560 1.00 78.56 116 VAL A C 1
ATOM 871 O O . VAL A 1 116 ? 4.448 0.876 -8.264 1.00 78.56 116 VAL A O 1
ATOM 874 N N . GLN A 1 117 ? 5.604 2.786 -8.052 1.00 79.75 117 GLN A N 1
ATOM 875 C CA . GLN A 1 117 ? 6.043 2.881 -9.430 1.00 79.75 117 GLN A CA 1
ATOM 876 C C . GLN A 1 117 ? 7.562 2.766 -9.472 1.00 79.75 117 GLN A C 1
ATOM 878 O O . GLN A 1 117 ? 8.281 3.612 -8.945 1.00 79.75 117 GLN A O 1
ATOM 883 N N . ALA A 1 118 ? 8.070 1.727 -10.129 1.00 78.69 118 ALA A N 1
ATOM 884 C CA . ALA A 1 118 ? 9.494 1.671 -10.430 1.00 78.69 118 ALA A CA 1
ATOM 885 C C . ALA A 1 118 ? 9.809 2.694 -11.529 1.00 78.69 118 ALA A C 1
ATOM 887 O O . ALA A 1 118 ? 9.137 2.713 -12.568 1.00 78.69 118 ALA A O 1
ATOM 888 N N . GLY A 1 119 ? 10.832 3.526 -11.333 1.00 76.56 119 GLY A N 1
ATOM 889 C CA . GLY A 1 119 ? 11.198 4.562 -12.295 1.00 76.56 119 GLY A CA 1
ATOM 890 C C . GLY A 1 119 ? 11.553 3.997 -13.663 1.00 76.56 119 GLY A C 1
ATOM 891 O O . GLY A 1 119 ? 11.946 2.842 -13.815 1.00 76.56 119 GLY A O 1
ATOM 892 N N . SER A 1 120 ? 11.447 4.817 -14.704 1.00 78.06 120 SER A N 1
ATOM 893 C CA . SER A 1 120 ? 11.919 4.427 -16.039 1.00 78.06 120 SER A CA 1
ATOM 894 C C . SER A 1 120 ? 13.449 4.431 -16.143 1.00 78.06 120 SER A C 1
ATOM 896 O O . SER A 1 120 ? 14.000 3.724 -16.982 1.00 78.06 120 SER A O 1
ATOM 898 N N . LEU A 1 121 ? 14.136 5.175 -15.270 1.00 76.38 121 LEU A N 1
ATOM 899 C CA . LEU A 1 121 ? 15.594 5.351 -15.259 1.00 76.38 121 LEU A CA 1
ATOM 900 C C . LEU A 1 121 ? 16.337 4.354 -14.360 1.00 76.38 121 LEU A C 1
ATOM 902 O O . LEU A 1 121 ? 17.522 4.536 -14.100 1.00 76.38 121 LEU A O 1
ATOM 906 N N . GLU A 1 122 ? 15.666 3.314 -13.871 1.00 75.06 122 GLU A N 1
ATOM 907 C CA . GLU A 1 122 ? 16.288 2.323 -12.994 1.00 75.06 122 GLU A CA 1
ATOM 908 C C . GLU A 1 122 ? 17.480 1.629 -13.667 1.00 75.06 122 GLU A C 1
ATOM 910 O O . GLU A 1 122 ? 17.403 1.159 -14.805 1.00 75.06 122 GLU A O 1
ATOM 915 N N . THR A 1 123 ? 18.603 1.564 -12.952 1.00 61.91 123 THR A N 1
ATOM 916 C CA . THR A 1 123 ? 19.859 0.974 -13.432 1.00 61.91 123 THR A CA 1
ATOM 917 C C . THR A 1 123 ? 20.279 -0.177 -12.522 1.00 61.91 123 THR A C 1
ATOM 919 O O . THR A 1 123 ? 21.262 -0.093 -11.791 1.00 61.91 123 THR A O 1
ATOM 922 N N . GLY A 1 124 ? 19.511 -1.262 -12.544 1.00 59.59 124 GLY A N 1
ATOM 923 C CA . GLY A 1 124 ? 19.872 -2.550 -11.953 1.00 59.59 124 GLY A CA 1
ATOM 924 C C . GLY A 1 124 ? 19.721 -3.624 -13.022 1.00 59.59 124 GLY A C 1
ATOM 925 O O . GLY A 1 124 ? 18.817 -3.536 -13.843 1.00 59.59 124 GLY A O 1
ATOM 926 N N . GLY A 1 125 ? 20.588 -4.638 -13.060 1.00 58.44 125 GLY A N 1
ATOM 927 C CA . GLY A 1 125 ? 20.567 -5.697 -14.088 1.00 58.44 125 GLY A CA 1
ATOM 928 C C . GLY A 1 125 ? 19.301 -6.577 -14.125 1.00 58.44 125 GLY A C 1
ATOM 929 O O . GLY A 1 125 ? 19.311 -7.623 -14.769 1.00 58.44 125 GLY A O 1
ATOM 930 N N . THR A 1 126 ? 18.228 -6.189 -13.432 1.00 68.25 126 THR A N 1
ATOM 931 C CA . THR A 1 126 ? 16.936 -6.872 -13.348 1.00 68.25 126 THR A CA 1
ATOM 932 C C . THR A 1 126 ? 15.818 -5.937 -13.801 1.00 68.25 126 THR A C 1
ATOM 934 O O . THR A 1 126 ? 15.712 -4.818 -13.319 1.00 68.25 126 THR A O 1
ATOM 937 N N . SER A 1 127 ? 14.931 -6.407 -14.681 1.00 74.56 127 SER A N 1
ATOM 938 C CA . SER A 1 127 ? 13.810 -5.617 -15.225 1.00 74.56 127 SER A CA 1
ATOM 939 C C . SER A 1 127 ? 12.604 -5.503 -14.286 1.00 74.56 127 SER A C 1
ATOM 941 O O . SER A 1 127 ? 11.602 -4.872 -14.625 1.00 74.56 127 SER A O 1
ATOM 943 N N . SER A 1 128 ? 12.657 -6.173 -13.136 1.00 74.62 128 SER A N 1
ATOM 944 C CA . SER A 1 128 ? 11.595 -6.176 -12.139 1.00 74.62 128 SER A CA 1
ATOM 945 C C . SER A 1 128 ? 12.150 -6.428 -10.749 1.00 74.62 128 SER A C 1
ATOM 947 O O . SER A 1 128 ? 13.118 -7.181 -10.616 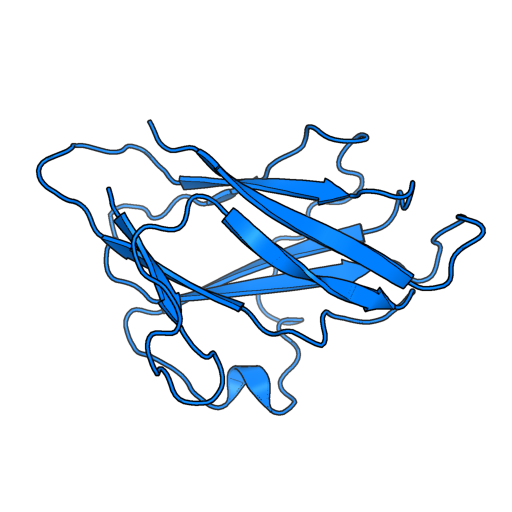1.00 74.62 128 SER A O 1
ATOM 949 N N . ILE A 1 129 ? 11.490 -5.889 -9.731 1.00 74.94 129 ILE A N 1
ATOM 950 C CA . ILE A 1 129 ? 11.991 -5.940 -8.363 1.00 74.94 129 ILE A CA 1
ATOM 951 C C . ILE A 1 129 ? 10.878 -6.062 -7.335 1.00 74.94 129 ILE A C 1
ATOM 953 O O . ILE A 1 129 ? 9.769 -5.572 -7.540 1.00 74.94 129 ILE A O 1
ATOM 957 N N . ASN A 1 130 ? 11.185 -6.730 -6.226 1.00 74.75 130 ASN A N 1
ATOM 958 C CA . ASN A 1 130 ? 10.240 -6.894 -5.142 1.00 74.75 130 ASN A CA 1
ATOM 959 C C . ASN A 1 130 ? 10.251 -5.690 -4.198 1.00 74.75 130 ASN A C 1
ATOM 961 O O . ASN A 1 130 ? 11.303 -5.355 -3.642 1.00 74.75 130 ASN A O 1
ATOM 965 N N . TYR A 1 131 ? 9.068 -5.117 -3.979 1.00 74.69 131 TYR A N 1
ATOM 966 C CA . TYR A 1 131 ? 8.839 -4.076 -2.984 1.00 74.69 131 TYR A CA 1
ATOM 967 C C . TYR A 1 131 ? 7.995 -4.595 -1.822 1.00 74.69 131 TYR A C 1
ATOM 969 O O . TYR A 1 131 ? 7.042 -5.363 -2.008 1.00 74.69 131 TYR A O 1
ATOM 977 N N . ARG A 1 132 ? 8.321 -4.132 -0.617 1.00 77.19 132 ARG A N 1
ATOM 978 C CA . ARG A 1 132 ? 7.565 -4.418 0.604 1.00 77.19 132 ARG A CA 1
ATOM 979 C C . ARG A 1 132 ? 7.332 -3.131 1.386 1.00 77.19 132 ARG A C 1
ATOM 981 O O . ARG A 1 132 ? 8.298 -2.413 1.613 1.00 77.19 132 ARG A O 1
ATOM 988 N N . PHE A 1 133 ? 6.103 -2.897 1.853 1.00 77.38 133 PHE A N 1
ATOM 989 C CA . PHE A 1 133 ? 5.869 -1.949 2.946 1.00 77.38 133 PHE A CA 1
ATOM 990 C C . PHE A 1 133 ? 6.005 -2.638 4.288 1.00 77.38 133 PHE A C 1
ATOM 992 O O . PHE A 1 133 ? 5.452 -3.722 4.480 1.00 77.38 133 PHE A O 1
ATOM 999 N N . ILE A 1 134 ? 6.729 -1.995 5.193 1.00 79.31 134 ILE A N 1
ATOM 1000 C CA . ILE A 1 134 ? 6.776 -2.338 6.613 1.00 79.31 134 ILE A CA 1
ATOM 1001 C C . ILE A 1 134 ? 6.022 -1.247 7.360 1.00 79.31 134 ILE A C 1
ATOM 1003 O O . ILE A 1 134 ? 6.171 -0.067 7.038 1.00 79.31 134 ILE A O 1
ATOM 1007 N N . PHE A 1 135 ? 5.189 -1.664 8.306 1.00 81.06 135 PHE A N 1
ATOM 1008 C CA . PHE A 1 135 ? 4.346 -0.780 9.092 1.00 81.06 135 PHE A CA 1
ATOM 1009 C C . PHE A 1 135 ? 4.958 -0.582 10.470 1.00 81.06 135 PHE A C 1
ATOM 1011 O O . PHE A 1 135 ? 5.154 -1.55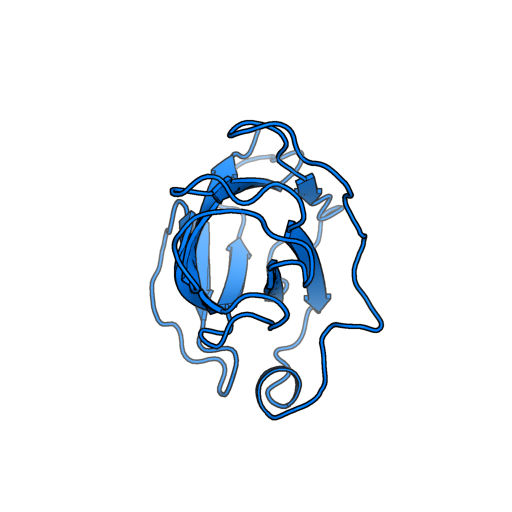4 11.199 1.00 81.06 135 PHE A O 1
ATOM 1018 N N . GLU A 1 136 ? 5.211 0.669 10.832 1.00 77.06 136 GLU A N 1
ATOM 1019 C CA . GLU A 1 136 ? 5.550 1.050 12.200 1.00 77.06 136 GLU A CA 1
ATOM 1020 C C . GLU A 1 136 ? 4.518 2.054 12.705 1.00 77.06 136 GLU A C 1
ATOM 1022 O O . GLU A 1 136 ? 3.988 2.867 11.951 1.00 77.06 136 GLU A O 1
ATOM 1027 N N . TYR A 1 137 ? 4.159 1.957 13.975 1.00 74.94 137 TYR A N 1
ATOM 1028 C CA . TYR A 1 137 ? 3.183 2.841 14.595 1.00 74.94 137 TYR A CA 1
ATOM 1029 C C . TYR A 1 137 ? 3.591 3.097 16.044 1.00 74.94 137 TYR A C 1
ATOM 1031 O O . TYR A 1 137 ? 4.082 2.190 16.721 1.00 74.94 137 TYR A O 1
ATOM 1039 N N . ALA A 1 138 ? 3.404 4.340 16.492 1.00 62.94 138 ALA A N 1
ATOM 1040 C CA . ALA A 1 138 ? 3.796 4.837 17.813 1.00 62.94 138 ALA A CA 1
ATOM 1041 C C . ALA A 1 138 ? 2.617 5.465 18.553 1.00 62.94 138 ALA A C 1
ATOM 1043 O O . ALA A 1 138 ? 1.898 6.283 17.927 1.00 62.94 138 ALA A O 1
#

Sequence (138 aa):
MKIGAYSPVNGNKLADDITGVNFGNVQQGKHSTLPVCIRPVLEGESITGLELYLQNNGGFNYSEYGYYVNSSFISDLATGGLLSDHFSVVSDPPQATGGVTVNLAGDYGDYIWLDVQAGSLETGGTSSINYRFIFEYA